Protein AF-A0A5E4D562-F1 (afdb_monomer_lite)

Structure (mmCIF, N/CA/C/O backbone):
data_AF-A0A5E4D562-F1
#
_entry.id   AF-A0A5E4D562-F1
#
loop_
_atom_site.group_PDB
_atom_site.id
_atom_site.type_symbol
_atom_site.label_atom_id
_atom_site.label_alt_id
_atom_site.label_comp_id
_atom_site.label_asym_id
_atom_site.label_entity_id
_atom_site.label_seq_id
_atom_site.pdbx_PDB_ins_code
_atom_site.Cartn_x
_atom_site.Cartn_y
_atom_site.Cartn_z
_atom_site.occupancy
_atom_site.B_iso_or_equiv
_atom_site.auth_seq_id
_atom_site.auth_comp_id
_atom_site.auth_asym_id
_atom_site.auth_atom_id
_atom_site.pdbx_PDB_model_num
ATOM 1 N N . GLY A 1 1 ? 6.284 13.423 9.615 1.00 39.03 1 GLY A N 1
ATOM 2 C CA . GLY A 1 1 ? 6.304 12.409 8.552 1.00 39.03 1 GLY A CA 1
ATOM 3 C C . GLY A 1 1 ? 6.096 11.071 9.214 1.00 39.03 1 GLY A C 1
ATOM 4 O O . GLY A 1 1 ? 6.886 10.721 10.070 1.00 39.03 1 GLY A O 1
ATOM 5 N N . GLY A 1 2 ? 4.983 10.372 9.038 1.00 45.25 2 GLY A N 1
ATOM 6 C CA . GLY A 1 2 ? 4.148 10.271 7.840 1.00 45.25 2 GLY A CA 1
ATOM 7 C C . GLY A 1 2 ? 4.270 8.887 7.190 1.00 45.25 2 GLY A C 1
ATOM 8 O O . GLY A 1 2 ? 3.702 8.672 6.134 1.00 45.25 2 GLY A O 1
ATOM 9 N N . GLN A 1 3 ? 5.008 7.947 7.796 1.00 55.72 3 GLN A N 1
ATOM 10 C CA . GLN A 1 3 ? 4.954 6.542 7.399 1.00 55.72 3 GLN A CA 1
ATOM 11 C C . GLN A 1 3 ? 3.579 5.977 7.764 1.00 55.72 3 GLN A C 1
ATOM 13 O O . GLN A 1 3 ? 3.326 5.596 8.907 1.00 55.72 3 GLN A O 1
ATOM 18 N N . THR A 1 4 ? 2.672 5.961 6.794 1.00 74.38 4 THR A N 1
ATOM 19 C CA . THR A 1 4 ? 1.384 5.279 6.912 1.00 74.38 4 THR A CA 1
ATOM 20 C C . THR A 1 4 ? 1.647 3.788 7.092 1.00 74.38 4 THR A C 1
ATOM 22 O O . THR A 1 4 ? 2.361 3.185 6.293 1.00 74.38 4 THR A O 1
ATOM 25 N N . ALA A 1 5 ? 1.067 3.174 8.126 1.00 81.75 5 ALA A N 1
ATOM 26 C CA . ALA A 1 5 ? 1.259 1.754 8.434 1.00 81.75 5 ALA A CA 1
ATOM 27 C C . ALA A 1 5 ? 0.983 0.831 7.231 1.00 81.75 5 ALA A C 1
ATOM 29 O O . ALA A 1 5 ? 1.639 -0.195 7.081 1.00 81.75 5 ALA A O 1
ATOM 30 N N . LEU A 1 6 ? 0.059 1.228 6.345 1.00 84.06 6 LEU A N 1
ATOM 31 C CA . LEU A 1 6 ? -0.269 0.505 5.112 1.00 84.06 6 LEU A CA 1
ATOM 32 C C . LEU A 1 6 ? 0.937 0.385 4.180 1.00 84.06 6 LEU A C 1
ATOM 34 O O . LEU A 1 6 ? 1.190 -0.659 3.594 1.00 84.06 6 LEU A O 1
ATOM 38 N N . LEU A 1 7 ? 1.690 1.469 4.073 1.00 82.38 7 LEU A N 1
ATOM 39 C CA . LEU A 1 7 ? 2.820 1.605 3.177 1.00 82.38 7 LEU A CA 1
ATOM 40 C C . LEU A 1 7 ? 3.998 0.755 3.663 1.00 82.38 7 LEU A C 1
ATOM 42 O O . LEU A 1 7 ? 4.640 0.086 2.866 1.00 82.38 7 LEU A O 1
ATOM 46 N N . LEU A 1 8 ? 4.196 0.686 4.985 1.00 85.00 8 LEU A N 1
ATOM 47 C CA . LEU A 1 8 ? 5.115 -0.272 5.603 1.00 85.00 8 LEU A CA 1
ATOM 48 C C . LEU A 1 8 ? 4.668 -1.716 5.350 1.00 85.00 8 LEU A C 1
ATOM 50 O O . LEU A 1 8 ? 5.491 -2.532 4.955 1.00 85.00 8 LEU A O 1
ATOM 54 N N . GLY A 1 9 ? 3.377 -2.019 5.521 1.00 87.88 9 GLY A N 1
ATOM 55 C CA . GLY A 1 9 ? 2.827 -3.346 5.232 1.00 87.88 9 GLY A CA 1
ATOM 56 C C . GLY A 1 9 ? 3.126 -3.798 3.801 1.00 87.88 9 GLY A C 1
ATOM 57 O O . GLY A 1 9 ? 3.594 -4.913 3.604 1.00 87.88 9 GLY A O 1
ATOM 58 N N . VAL A 1 10 ? 2.960 -2.907 2.820 1.00 87.25 10 VAL A N 1
ATOM 59 C CA . VAL A 1 10 ? 3.306 -3.186 1.417 1.00 87.25 10 VAL A CA 1
ATOM 60 C C . VAL A 1 10 ? 4.818 -3.311 1.206 1.00 87.25 10 VAL A C 1
ATOM 62 O O . VAL A 1 10 ? 5.258 -4.252 0.554 1.00 87.25 10 VAL A O 1
ATOM 65 N N . SER A 1 11 ? 5.632 -2.416 1.773 1.00 84.44 11 SER A N 1
ATOM 66 C CA . SER A 1 11 ? 7.098 -2.478 1.638 1.00 84.44 11 SER A CA 1
ATOM 67 C C . SER A 1 11 ? 7.706 -3.751 2.231 1.00 84.44 11 SER A C 1
ATOM 69 O O . SER A 1 11 ? 8.756 -4.197 1.774 1.00 84.44 11 SER A O 1
ATOM 71 N N . TYR A 1 12 ? 7.063 -4.334 3.244 1.00 87.56 12 TYR A N 1
ATOM 72 C CA . TYR A 1 12 ? 7.457 -5.614 3.837 1.00 87.56 12 TYR A CA 1
ATOM 73 C C . TYR A 1 12 ? 6.713 -6.819 3.250 1.00 87.56 12 TYR A C 1
ATOM 75 O O . TYR A 1 12 ? 6.889 -7.925 3.758 1.00 87.56 12 TYR A O 1
ATOM 83 N N . ASP A 1 13 ? 5.903 -6.619 2.209 1.00 86.75 13 ASP A N 1
ATOM 84 C CA . ASP A 1 13 ? 5.123 -7.667 1.544 1.00 86.75 13 ASP A CA 1
ATOM 85 C C . ASP A 1 13 ? 4.178 -8.429 2.503 1.00 86.75 13 ASP A C 1
ATOM 87 O O . ASP A 1 13 ? 3.919 -9.622 2.368 1.00 86.75 13 ASP A O 1
ATOM 91 N N . GLN A 1 14 ? 3.680 -7.738 3.536 1.00 89.19 14 GLN A N 1
ATOM 92 C CA . GLN A 1 14 ? 2.828 -8.306 4.582 1.00 89.19 14 GLN A CA 1
ATOM 93 C C . GLN A 1 14 ? 1.346 -8.158 4.238 1.00 89.19 14 GLN A C 1
ATOM 95 O O . GLN A 1 14 ? 0.653 -7.281 4.759 1.00 89.19 14 GLN A O 1
ATOM 100 N N . GLU A 1 15 ? 0.846 -9.052 3.392 1.00 89.25 15 GLU A N 1
ATOM 101 C CA . GLU A 1 15 ? -0.560 -9.089 2.965 1.00 89.25 15 GLU A CA 1
ATOM 102 C C . GLU A 1 15 ? -1.558 -9.102 4.129 1.00 89.25 15 GLU A C 1
ATOM 104 O O . GLU A 1 15 ? -2.506 -8.316 4.121 1.00 89.25 15 GLU A O 1
ATOM 109 N N . ASP A 1 16 ? -1.321 -9.919 5.161 1.00 90.00 16 ASP A N 1
ATOM 110 C CA . ASP A 1 16 ? -2.188 -9.988 6.348 1.00 90.00 16 ASP A CA 1
ATOM 111 C C . ASP A 1 16 ? -2.286 -8.630 7.058 1.00 90.00 16 ASP A C 1
ATOM 113 O O . ASP A 1 16 ? -3.365 -8.172 7.442 1.00 90.00 16 ASP A O 1
ATOM 117 N N . MET A 1 17 ? -1.149 -7.945 7.206 1.00 89.12 17 MET A N 1
ATOM 118 C CA . MET A 1 17 ? -1.091 -6.626 7.831 1.00 89.12 17 MET A CA 1
ATOM 119 C C . MET A 1 17 ? -1.822 -5.591 6.972 1.00 89.12 17 MET A C 1
ATOM 121 O O . MET A 1 17 ? -2.586 -4.779 7.498 1.00 89.12 17 MET A O 1
ATOM 125 N N . VAL A 1 18 ? -1.634 -5.646 5.651 1.00 88.12 18 VAL A N 1
ATOM 126 C CA . VAL A 1 18 ? -2.329 -4.782 4.693 1.00 88.12 18 VAL A CA 1
ATOM 127 C C . VAL A 1 18 ? -3.840 -5.011 4.760 1.00 88.12 18 VAL A C 1
ATOM 129 O O . VAL A 1 18 ? -4.580 -4.038 4.879 1.00 88.12 18 VAL A O 1
ATOM 132 N N . GLN A 1 19 ? -4.317 -6.258 4.801 1.00 88.25 19 GLN A N 1
ATOM 133 C CA . GLN A 1 19 ? -5.743 -6.576 4.960 1.00 88.25 19 GLN A CA 1
ATOM 134 C C . GLN A 1 19 ? -6.346 -5.991 6.238 1.00 88.25 19 GLN A C 1
ATOM 136 O O . GLN A 1 19 ? -7.435 -5.411 6.199 1.00 88.25 19 GLN A O 1
ATOM 141 N N . VAL A 1 20 ? -5.654 -6.128 7.372 1.00 88.62 20 VAL A N 1
ATOM 142 C CA . VAL A 1 20 ? -6.124 -5.578 8.652 1.00 88.62 20 VAL A CA 1
ATOM 143 C C . VAL A 1 20 ? -6.203 -4.053 8.582 1.00 88.62 20 VAL A C 1
ATOM 145 O O . VAL A 1 20 ? -7.195 -3.465 9.007 1.00 88.62 20 VAL A O 1
ATOM 148 N N . LEU A 1 21 ? -5.195 -3.401 8.005 1.00 87.00 21 LEU A N 1
ATOM 149 C CA . LEU A 1 21 ? -5.159 -1.944 7.875 1.00 87.00 21 LEU A CA 1
ATOM 150 C C . LEU A 1 21 ? -6.247 -1.421 6.934 1.00 87.00 21 LEU A C 1
ATOM 152 O O . LEU A 1 21 ? -6.921 -0.446 7.264 1.00 87.00 21 LEU A O 1
ATOM 156 N N . LEU A 1 22 ? -6.469 -2.100 5.811 1.00 83.69 22 LEU A N 1
ATOM 157 C CA . LEU A 1 22 ? -7.579 -1.822 4.903 1.00 83.69 22 LEU A CA 1
ATOM 158 C C . LEU A 1 22 ? -8.931 -1.998 5.612 1.00 83.69 22 LEU A C 1
ATOM 160 O O . LEU A 1 22 ? -9.788 -1.122 5.535 1.00 83.69 22 LEU A O 1
ATOM 164 N N . SER A 1 23 ? -9.092 -3.060 6.407 1.00 85.69 23 SER A N 1
ATOM 165 C CA . SER A 1 23 ? -10.304 -3.286 7.213 1.00 85.69 23 SER A CA 1
ATOM 166 C C . SER A 1 23 ? -10.550 -2.179 8.246 1.00 85.69 23 SER A C 1
ATOM 168 O O . SER A 1 23 ? -11.697 -1.882 8.578 1.00 85.69 23 SER A O 1
ATOM 170 N N . CYS A 1 24 ? -9.488 -1.524 8.716 1.00 86.31 24 CYS A N 1
ATOM 171 C CA . CYS A 1 24 ? -9.549 -0.356 9.595 1.00 86.31 24 CYS A CA 1
ATOM 172 C C . CYS A 1 24 ? -9.808 0.971 8.855 1.00 86.31 24 CYS A C 1
ATOM 174 O O . CYS A 1 24 ? -9.684 2.026 9.473 1.00 86.31 24 CYS A O 1
ATOM 176 N N . GLN A 1 25 ? -10.154 0.943 7.561 1.00 80.06 25 GLN A N 1
ATOM 177 C CA . GLN A 1 25 ? -10.333 2.132 6.717 1.00 80.06 25 GLN A CA 1
ATOM 178 C C . GLN A 1 25 ? -9.072 3.009 6.649 1.00 80.06 25 GLN A C 1
ATOM 180 O O . GLN A 1 25 ? -9.162 4.237 6.607 1.00 80.06 25 GLN A O 1
ATOM 185 N N . ALA A 1 26 ? -7.885 2.390 6.648 1.00 81.44 26 ALA A N 1
ATOM 186 C CA . ALA A 1 26 ? -6.638 3.126 6.481 1.00 81.44 26 ALA A CA 1
ATOM 187 C C . ALA A 1 26 ? -6.627 3.909 5.159 1.00 81.44 26 ALA A C 1
ATOM 189 O O . ALA A 1 26 ? -7.109 3.444 4.124 1.00 81.44 26 ALA A O 1
ATOM 190 N N . GLU A 1 27 ? -6.034 5.101 5.184 1.00 78.31 27 GLU A N 1
ATOM 191 C CA . GLU A 1 27 ? -5.900 5.931 3.992 1.00 78.31 27 GLU A CA 1
ATOM 192 C C . GLU A 1 27 ? -4.911 5.299 2.997 1.00 78.31 27 GLU A C 1
ATOM 194 O O . GLU A 1 27 ? -3.703 5.241 3.230 1.00 78.31 27 GLU A O 1
ATOM 199 N N . VAL A 1 28 ? -5.444 4.821 1.870 1.00 78.75 28 VAL A N 1
ATOM 200 C CA . VAL A 1 28 ? -4.692 4.113 0.817 1.00 78.75 28 VAL A CA 1
ATOM 201 C C . VAL A 1 28 ? -3.994 5.034 -0.186 1.00 78.75 28 VAL A C 1
ATOM 203 O O . VAL A 1 28 ? -3.043 4.617 -0.842 1.00 78.75 28 VAL A O 1
ATOM 206 N N . ASN A 1 29 ? -4.429 6.292 -0.280 1.00 76.75 29 ASN A N 1
ATOM 207 C CA . ASN A 1 29 ? -3.924 7.278 -1.247 1.00 76.75 29 ASN A CA 1
ATOM 208 C C . ASN A 1 29 ? -2.831 8.189 -0.660 1.00 76.75 29 ASN A C 1
ATOM 210 O O . ASN A 1 29 ? -2.616 9.299 -1.148 1.00 76.75 29 ASN A O 1
ATOM 214 N N . LEU A 1 30 ? -2.176 7.763 0.423 1.00 77.69 30 LEU A N 1
ATOM 215 C CA . LEU A 1 30 ? -1.121 8.538 1.072 1.00 77.69 30 LEU A CA 1
ATOM 216 C C . LEU A 1 30 ? 0.257 8.311 0.445 1.00 77.69 30 LEU A C 1
ATOM 218 O O . LEU A 1 30 ? 0.582 7.219 -0.024 1.00 77.69 30 LEU A O 1
ATOM 222 N N . LYS A 1 31 ? 1.075 9.366 0.536 1.00 77.38 31 LYS A N 1
ATOM 223 C CA . LYS A 1 31 ? 2.503 9.369 0.212 1.00 77.38 31 LYS A CA 1
ATOM 224 C C . LYS A 1 31 ? 3.370 8.749 1.276 1.00 77.38 31 LYS A C 1
ATOM 226 O O . LYS A 1 31 ? 3.174 9.052 2.450 1.00 77.38 31 LYS A O 1
ATOM 231 N N . ASP A 1 32 ? 4.446 8.097 0.857 1.00 75.44 32 ASP A N 1
ATOM 232 C CA . ASP A 1 32 ? 5.675 8.089 1.648 1.00 75.44 32 ASP A CA 1
ATOM 233 C C . ASP A 1 32 ? 6.513 9.366 1.450 1.00 75.44 32 ASP A C 1
ATOM 235 O O . ASP A 1 32 ? 6.141 10.291 0.723 1.00 75.44 32 ASP A O 1
ATOM 239 N N . HIS A 1 33 ? 7.667 9.425 2.117 1.00 72.38 33 HIS A N 1
ATOM 240 C CA . HIS A 1 33 ? 8.602 10.546 1.988 1.00 72.38 33 HIS A CA 1
ATOM 241 C C . HIS A 1 33 ? 9.217 10.687 0.588 1.00 72.38 33 HIS A C 1
ATOM 243 O O . HIS A 1 33 ? 9.648 11.779 0.234 1.00 72.38 33 HIS A O 1
ATOM 249 N N . ASN A 1 34 ? 9.222 9.620 -0.203 1.00 70.25 34 ASN A N 1
ATOM 250 C CA . ASN A 1 34 ? 9.701 9.594 -1.579 1.00 70.25 34 ASN A CA 1
ATOM 251 C C . ASN A 1 34 ? 8.567 9.893 -2.581 1.00 70.25 34 ASN A C 1
ATOM 253 O O . ASN A 1 34 ? 8.799 9.940 -3.786 1.00 70.25 34 ASN A O 1
ATOM 257 N N . GLY A 1 35 ? 7.333 10.074 -2.100 1.00 73.50 35 GLY A N 1
ATOM 258 C CA . GLY A 1 35 ? 6.146 10.200 -2.933 1.00 73.50 35 GLY A CA 1
ATOM 259 C C . GLY A 1 35 ? 5.563 8.859 -3.407 1.00 73.50 35 GLY A C 1
ATOM 260 O O . GLY A 1 35 ? 4.594 8.823 -4.150 1.00 73.50 35 GLY A O 1
ATOM 261 N N . PHE A 1 36 ? 6.054 7.702 -3.000 1.00 73.81 36 PHE A N 1
ATOM 262 C CA . PHE A 1 36 ? 5.446 6.460 -3.474 1.00 73.81 36 PHE A CA 1
ATOM 263 C C . PHE A 1 36 ? 4.166 6.128 -2.720 1.00 73.81 36 PHE A C 1
ATOM 265 O O . PHE A 1 36 ? 4.092 6.269 -1.499 1.00 73.81 36 PHE A O 1
ATOM 272 N N . TRP A 1 37 ? 3.124 5.740 -3.465 1.00 84.56 37 TRP A N 1
ATOM 273 C CA . TRP A 1 37 ? 1.866 5.250 -2.896 1.00 84.56 37 TRP A CA 1
ATOM 274 C C . TRP A 1 37 ? 1.982 3.747 -2.665 1.00 84.56 37 TRP A C 1
ATOM 276 O O . TRP A 1 37 ? 2.716 3.061 -3.383 1.00 84.56 37 TRP A O 1
ATOM 286 N N . ALA A 1 38 ? 1.176 3.216 -1.744 1.00 83.12 38 ALA A N 1
ATOM 287 C CA . ALA A 1 38 ? 1.074 1.778 -1.495 1.00 83.12 38 ALA A CA 1
ATOM 288 C C . ALA A 1 38 ? 0.862 0.971 -2.796 1.00 83.12 38 ALA A C 1
ATOM 290 O O . ALA A 1 38 ? 1.533 -0.031 -3.021 1.00 83.12 38 ALA A O 1
ATOM 291 N N . LEU A 1 39 ? 0.008 1.450 -3.709 1.00 84.19 39 LEU A N 1
ATOM 292 C CA . LEU A 1 39 ? -0.244 0.777 -4.990 1.00 84.19 39 LEU A CA 1
ATOM 293 C C . LEU A 1 39 ? 0.995 0.738 -5.899 1.00 84.19 39 LEU A C 1
ATOM 295 O O . LEU A 1 39 ? 1.274 -0.283 -6.523 1.00 84.19 39 LEU A O 1
ATOM 299 N N . VAL A 1 40 ? 1.763 1.830 -5.962 1.00 82.00 40 VAL A N 1
ATOM 300 C CA . VAL A 1 40 ? 2.986 1.894 -6.780 1.00 82.00 40 VAL A CA 1
ATOM 301 C C . VAL A 1 40 ? 4.045 0.935 -6.242 1.00 82.00 40 VAL A C 1
ATOM 303 O O . VAL A 1 40 ? 4.710 0.270 -7.034 1.00 82.00 40 VAL A O 1
ATOM 306 N N . LEU A 1 41 ? 4.173 0.822 -4.919 1.00 82.50 41 LEU A N 1
ATOM 307 C CA . LEU A 1 41 ? 5.107 -0.107 -4.281 1.00 82.50 41 LEU A CA 1
ATOM 308 C C . LEU A 1 41 ? 4.727 -1.568 -4.524 1.00 82.50 41 LEU A C 1
ATOM 310 O O . LEU A 1 41 ? 5.589 -2.347 -4.923 1.00 82.50 41 LEU A O 1
ATOM 314 N N . ALA A 1 42 ? 3.446 -1.918 -4.385 1.00 85.44 42 ALA A N 1
ATOM 315 C CA . ALA A 1 42 ? 2.957 -3.263 -4.689 1.00 85.44 42 ALA A CA 1
ATOM 316 C C . ALA A 1 42 ? 3.235 -3.642 -6.158 1.00 85.44 42 ALA A C 1
ATOM 318 O O . ALA A 1 42 ? 3.750 -4.723 -6.446 1.00 85.44 42 ALA A O 1
ATOM 319 N N . CYS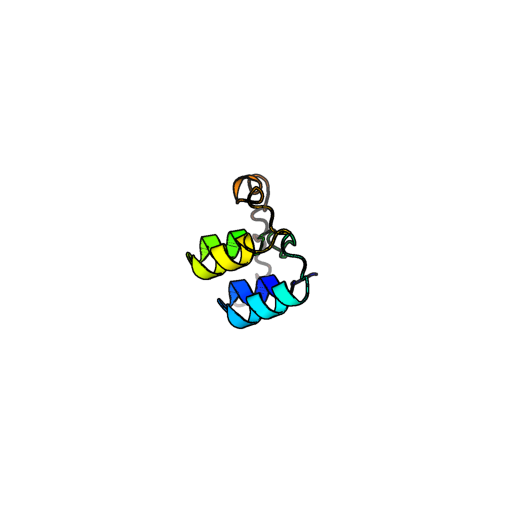 A 1 43 ? 3.001 -2.706 -7.088 1.00 84.69 43 CYS A N 1
ATOM 320 C CA . CYS A 1 43 ? 3.354 -2.872 -8.499 1.00 84.69 43 CYS A CA 1
ATOM 321 C C . CYS A 1 43 ? 4.870 -3.010 -8.721 1.00 84.69 43 CYS A C 1
ATOM 323 O O . CYS A 1 43 ? 5.289 -3.824 -9.539 1.00 84.69 43 CYS A O 1
ATOM 325 N N . HIS A 1 44 ? 5.694 -2.228 -8.016 1.00 82.88 44 HIS A N 1
ATOM 326 C CA . HIS A 1 44 ? 7.156 -2.284 -8.122 1.00 82.88 44 HIS A CA 1
ATOM 327 C C . HIS A 1 44 ? 7.720 -3.616 -7.615 1.00 82.88 44 HIS A C 1
ATOM 329 O O . HIS A 1 44 ? 8.659 -4.150 -8.198 1.00 82.88 44 HIS A O 1
ATOM 335 N N . HIS A 1 45 ? 7.129 -4.166 -6.554 1.00 83.00 45 HIS A N 1
ATOM 336 C CA . HIS A 1 45 ? 7.474 -5.485 -6.030 1.00 83.00 45 HIS A CA 1
ATOM 337 C C . HIS A 1 45 ? 6.999 -6.619 -6.949 1.00 83.00 45 HIS A C 1
ATOM 339 O O . HIS A 1 45 ? 7.523 -7.727 -6.878 1.00 83.00 45 HIS A O 1
ATOM 345 N N . GLY A 1 46 ? 6.031 -6.350 -7.831 1.00 84.81 46 GLY A N 1
ATOM 346 C CA . GLY A 1 46 ? 5.415 -7.366 -8.679 1.00 84.81 46 GLY A CA 1
ATOM 347 C C . GLY A 1 46 ? 4.471 -8.295 -7.913 1.00 84.81 46 GLY A C 1
ATOM 348 O O . GLY A 1 46 ? 4.113 -9.350 -8.435 1.00 84.81 46 GLY A O 1
ATOM 349 N N . ASN A 1 47 ? 4.058 -7.914 -6.699 1.00 87.25 47 ASN A N 1
ATOM 350 C CA . ASN A 1 47 ? 3.098 -8.683 -5.920 1.00 87.25 47 ASN A CA 1
ATOM 351 C C . ASN A 1 47 ? 1.672 -8.361 -6.397 1.00 87.25 47 ASN A C 1
ATOM 353 O O . ASN A 1 47 ? 1.059 -7.365 -6.003 1.00 87.25 47 ASN A O 1
ATOM 357 N N . ALA A 1 48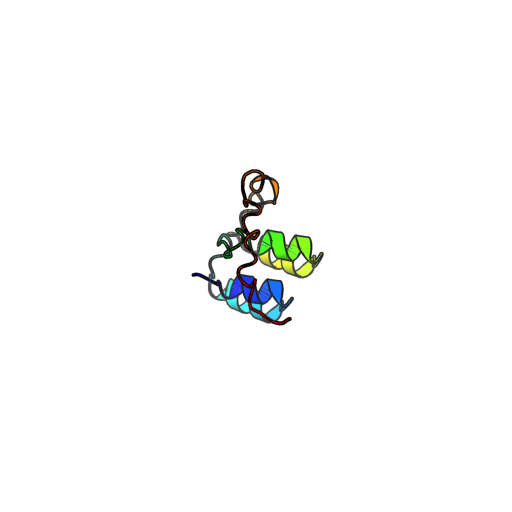 ? 1.152 -9.222 -7.273 1.00 88.12 48 ALA A N 1
ATOM 358 C CA . ALA A 1 48 ? -0.197 -9.101 -7.810 1.00 88.12 48 ALA A CA 1
ATOM 359 C C . ALA A 1 48 ? -1.281 -9.228 -6.727 1.00 88.12 48 ALA A C 1
ATOM 361 O O . ALA A 1 48 ? -2.307 -8.557 -6.832 1.00 88.12 48 ALA A O 1
ATOM 362 N N . ASP A 1 49 ? -1.057 -10.031 -5.685 1.00 89.69 49 ASP A N 1
ATOM 363 C CA . ASP A 1 49 ? -2.019 -10.240 -4.602 1.00 89.69 49 ASP A CA 1
ATOM 364 C C . ASP A 1 49 ? -2.194 -8.958 -3.775 1.00 89.69 49 ASP A C 1
ATOM 366 O O . ASP A 1 49 ? -3.324 -8.513 -3.545 1.00 89.69 49 ASP A O 1
ATOM 370 N N . LEU A 1 50 ? -1.096 -8.265 -3.449 1.00 88.38 50 LEU A N 1
ATOM 371 C CA . LEU A 1 50 ? -1.153 -6.934 -2.831 1.00 88.38 50 LEU A CA 1
ATOM 372 C C . LEU A 1 50 ? -1.816 -5.887 -3.729 1.00 88.38 50 LEU A C 1
ATOM 374 O O . LEU A 1 50 ? -2.599 -5.067 -3.243 1.00 88.38 50 LEU A O 1
ATOM 378 N N . VAL A 1 51 ? -1.529 -5.905 -5.033 1.00 87.62 51 VAL A N 1
ATOM 379 C CA . VAL A 1 51 ? -2.185 -5.006 -5.995 1.00 87.62 51 VAL A CA 1
ATOM 380 C C . VAL A 1 51 ? -3.693 -5.257 -6.007 1.00 87.62 51 VAL A C 1
ATOM 382 O O . VAL A 1 51 ? -4.473 -4.307 -5.928 1.00 87.62 51 VAL A O 1
ATOM 385 N N . HIS A 1 52 ? -4.119 -6.520 -6.041 1.00 88.06 52 HIS A N 1
ATOM 386 C CA . HIS A 1 52 ? -5.529 -6.888 -5.977 1.00 88.06 52 HIS A CA 1
ATOM 387 C C . HIS A 1 52 ? -6.178 -6.474 -4.655 1.00 88.06 52 HIS A C 1
ATOM 389 O O . HIS A 1 52 ? -7.290 -5.952 -4.683 1.00 88.06 52 HIS A O 1
ATOM 395 N N . LEU A 1 53 ? -5.495 -6.639 -3.519 1.00 87.56 53 LEU A N 1
ATOM 396 C CA . LEU A 1 53 ? -5.985 -6.208 -2.208 1.00 87.56 53 LEU A CA 1
ATOM 397 C C . LEU A 1 53 ? -6.207 -4.697 -2.130 1.00 87.56 53 LEU A C 1
ATOM 399 O O . LEU A 1 53 ? -7.247 -4.248 -1.648 1.00 87.56 53 LEU A O 1
ATOM 403 N N . LEU A 1 54 ? -5.252 -3.913 -2.628 1.00 85.69 54 LEU A N 1
ATOM 404 C CA . LEU A 1 54 ? -5.361 -2.458 -2.654 1.00 85.69 54 LEU A CA 1
ATOM 405 C C . LEU A 1 54 ? -6.486 -2.011 -3.595 1.00 85.69 54 LEU A C 1
ATOM 407 O O . LEU A 1 54 ? -7.334 -1.225 -3.184 1.00 85.69 54 LEU A O 1
ATOM 411 N N . LEU A 1 55 ? -6.552 -2.564 -4.811 1.00 84.69 55 LEU A N 1
ATOM 412 C CA . LEU A 1 55 ? -7.597 -2.250 -5.795 1.00 84.69 55 LEU A CA 1
ATOM 413 C C . LEU A 1 55 ? -8.997 -2.721 -5.377 1.00 84.69 55 LEU A C 1
ATOM 415 O O . LEU A 1 55 ? -9.991 -2.138 -5.805 1.00 84.69 55 LEU A O 1
ATOM 419 N N . ALA A 1 56 ? -9.095 -3.761 -4.546 1.00 85.38 56 ALA A N 1
ATOM 420 C CA . ALA A 1 56 ? -10.363 -4.193 -3.963 1.00 85.38 56 ALA A CA 1
ATOM 421 C C . ALA A 1 56 ? -10.936 -3.146 -2.996 1.00 85.38 56 ALA A C 1
ATOM 423 O O . ALA A 1 56 ? -12.142 -3.130 -2.738 1.00 85.38 56 ALA A O 1
ATOM 424 N N . HIS A 1 57 ? -10.093 -2.254 -2.474 1.00 82.19 57 HIS A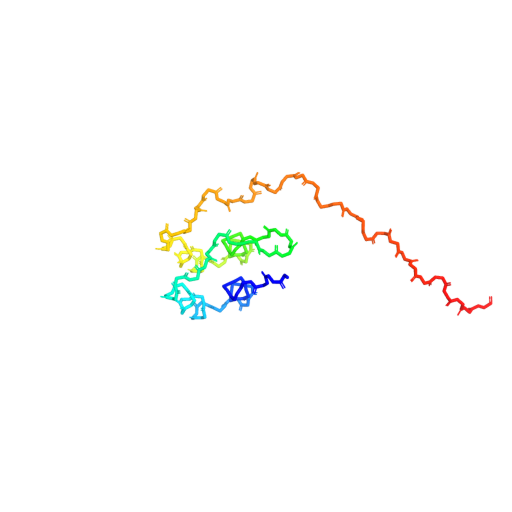 N 1
ATOM 425 C CA . HIS A 1 57 ? -10.534 -1.165 -1.628 1.00 82.19 57 HIS A CA 1
ATOM 4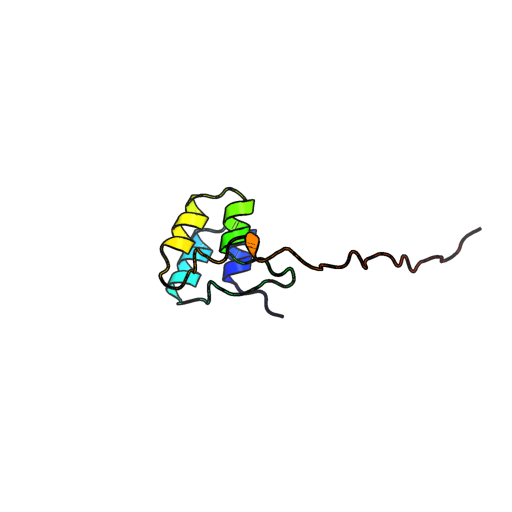26 C C . HIS A 1 57 ? -11.079 -0.013 -2.479 1.00 82.19 57 HIS A C 1
ATOM 428 O O . HIS A 1 57 ? -10.363 0.594 -3.267 1.00 82.19 57 HIS A O 1
ATOM 434 N N . SER A 1 58 ? -12.342 0.359 -2.269 1.00 69.38 58 SER A N 1
ATOM 435 C CA . SER A 1 58 ? -13.036 1.411 -3.035 1.00 69.38 58 SER A CA 1
ATOM 436 C C . SER A 1 58 ? -12.422 2.809 -2.900 1.00 69.38 58 SER A C 1
ATOM 438 O O . SER A 1 58 ? -12.679 3.681 -3.725 1.00 69.38 58 SER A O 1
ATOM 440 N N . ALA A 1 59 ? -11.610 3.023 -1.866 1.00 72.25 59 ALA A N 1
ATOM 441 C CA . ALA A 1 59 ? -10.841 4.249 -1.686 1.00 72.25 59 ALA A CA 1
ATOM 442 C C . ALA A 1 59 ? -9.562 4.291 -2.541 1.00 72.25 59 ALA A C 1
ATOM 444 O O . ALA A 1 59 ? -8.958 5.354 -2.637 1.00 72.25 59 ALA A O 1
ATOM 445 N N . CYS A 1 60 ? -9.122 3.169 -3.120 1.00 72.25 60 CYS A N 1
ATOM 446 C CA . CYS A 1 60 ? -7.886 3.106 -3.887 1.00 72.25 60 CYS A CA 1
ATOM 447 C C . CYS A 1 60 ? -8.116 3.686 -5.277 1.00 72.25 60 CYS A C 1
ATOM 449 O O . CYS A 1 60 ? -8.880 3.149 -6.080 1.00 72.25 60 CYS A O 1
ATOM 451 N N . ASP A 1 61 ? -7.457 4.804 -5.556 1.00 73.75 61 ASP A N 1
ATOM 452 C CA . ASP A 1 61 ? -7.525 5.415 -6.871 1.00 73.75 61 ASP A CA 1
ATOM 453 C C . ASP A 1 61 ? -6.497 4.752 -7.797 1.00 73.75 61 ASP A C 1
ATOM 455 O O . ASP A 1 61 ? -5.293 5.015 -7.742 1.00 73.75 61 ASP A O 1
ATOM 459 N N . SER A 1 62 ? -6.991 3.880 -8.680 1.00 69.31 62 SER A N 1
ATOM 460 C CA . SER A 1 62 ? -6.183 3.203 -9.697 1.00 69.31 62 SER A CA 1
ATOM 461 C C . SER A 1 62 ? -5.566 4.162 -10.720 1.00 69.31 62 SER A C 1
ATOM 463 O O . SER A 1 62 ? -4.708 3.745 -11.492 1.00 69.31 62 SER A O 1
ATOM 465 N N . SER A 1 63 ? -5.994 5.431 -10.767 1.00 67.00 63 SER A N 1
ATOM 466 C CA . SER A 1 63 ? -5.376 6.463 -11.604 1.00 67.00 63 SER A CA 1
ATOM 467 C C . SER A 1 63 ? -4.061 6.981 -11.018 1.00 67.00 63 SER A C 1
ATOM 469 O O . SER A 1 63 ? -3.276 7.602 -11.744 1.00 67.00 63 SER A O 1
ATOM 471 N N . LEU A 1 64 ? -3.784 6.725 -9.736 1.00 67.50 64 LEU A N 1
ATOM 472 C CA . LEU A 1 64 ? -2.557 7.135 -9.055 1.00 67.50 64 LEU A CA 1
ATOM 473 C C . LEU A 1 64 ? -1.395 6.178 -9.365 1.00 67.50 64 LEU A C 1
ATOM 475 O O . LEU A 1 64 ? -0.761 5.592 -8.488 1.00 67.50 64 LEU A O 1
ATOM 479 N N . THR A 1 65 ? -1.129 6.007 -10.655 1.00 62.75 65 THR A N 1
ATOM 480 C CA . THR A 1 65 ? 0.017 5.257 -11.167 1.00 62.75 65 THR A CA 1
ATOM 481 C C . THR A 1 65 ? 1.224 6.179 -11.332 1.00 62.75 65 THR A C 1
ATOM 483 O O . THR A 1 65 ? 1.094 7.405 -11.354 1.00 62.75 65 THR A O 1
ATOM 486 N N . ARG A 1 66 ? 2.416 5.585 -11.478 1.00 62.03 66 ARG A N 1
ATOM 487 C CA . ARG A 1 66 ? 3.731 6.248 -11.622 1.00 62.03 66 ARG A CA 1
ATOM 488 C C . ARG A 1 66 ? 3.761 7.452 -12.580 1.00 62.03 66 ARG A C 1
ATOM 490 O O . ARG A 1 66 ? 4.657 8.273 -12.464 1.00 62.03 66 ARG A O 1
ATOM 497 N N . SER A 1 67 ? 2.798 7.596 -13.490 1.00 55.62 67 SER A N 1
ATOM 498 C CA . SER A 1 67 ? 2.721 8.700 -14.454 1.00 55.62 67 SER A CA 1
ATOM 499 C C . SER A 1 67 ? 2.61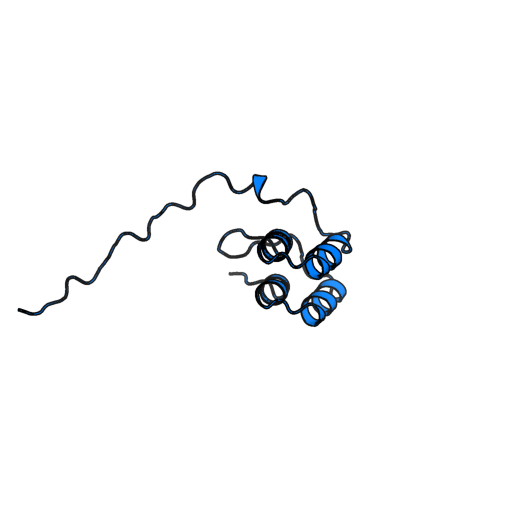5 10.108 -13.843 1.00 55.62 67 SER A C 1
ATOM 501 O O . SER A 1 67 ? 2.745 11.072 -14.591 1.00 55.62 67 SER A O 1
ATOM 503 N N . GLN A 1 68 ? 2.393 10.256 -12.531 1.00 53.19 68 GLN A N 1
ATOM 504 C CA . GLN A 1 68 ? 2.477 11.560 -11.846 1.00 53.19 68 GLN A CA 1
ATOM 505 C C . GLN A 1 68 ? 3.881 11.868 -11.274 1.00 53.19 68 GLN A C 1
ATOM 507 O O . GLN A 1 68 ? 4.112 12.969 -10.784 1.00 53.19 68 GLN A O 1
ATOM 512 N N . TYR A 1 69 ? 4.829 10.928 -11.373 1.00 52.09 69 TYR A N 1
ATOM 513 C CA . TYR A 1 69 ? 6.223 11.055 -10.931 1.00 52.09 69 TYR A CA 1
ATOM 514 C C . TYR A 1 69 ? 7.138 11.347 -12.120 1.00 52.09 69 TYR A C 1
ATOM 516 O O . TYR A 1 69 ? 7.834 10.459 -12.612 1.00 52.09 69 TYR A O 1
ATOM 524 N N . GLY A 1 70 ? 7.077 12.580 -12.622 1.00 48.50 70 GLY A N 1
ATOM 525 C CA . GLY A 1 70 ? 7.885 13.029 -13.757 1.00 48.50 70 GLY A CA 1
ATOM 526 C C . GLY A 1 70 ?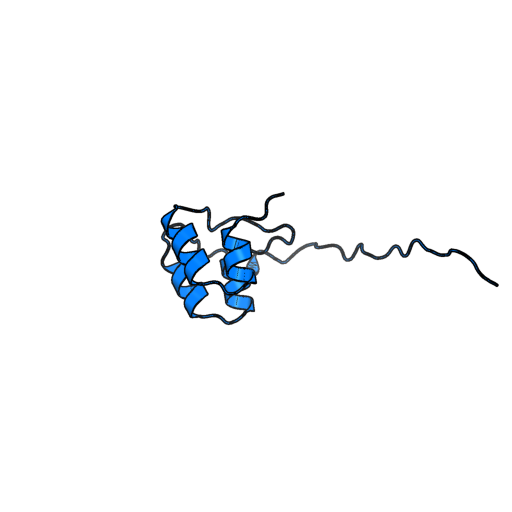 8.896 14.134 -13.462 1.00 48.50 70 GLY A C 1
ATOM 527 O O . GLY A 1 70 ? 9.804 14.310 -14.260 1.00 48.50 70 GLY A O 1
ATOM 528 N N . GLU A 1 71 ? 8.790 14.888 -12.368 1.00 47.25 71 GLU A N 1
ATOM 529 C CA . GLU A 1 71 ? 9.531 16.154 -12.267 1.00 47.25 71 GLU A CA 1
ATOM 530 C C . GLU A 1 71 ? 10.096 16.339 -10.845 1.00 47.25 71 GLU A C 1
ATOM 532 O O . GLU A 1 71 ? 9.337 16.379 -9.879 1.00 47.25 71 GLU A O 1
ATOM 537 N N . HIS A 1 72 ? 11.426 16.448 -10.745 1.00 51.41 72 HIS A N 1
ATOM 538 C CA . HIS A 1 72 ? 12.223 16.841 -9.572 1.00 51.41 72 HIS A CA 1
ATOM 539 C C . HIS A 1 72 ? 12.126 15.980 -8.302 1.00 51.41 72 HIS A C 1
ATOM 541 O O . HIS A 1 72 ? 11.495 16.362 -7.320 1.00 51.41 72 HIS A O 1
ATOM 547 N N . ILE A 1 73 ? 12.885 14.881 -8.250 1.00 49.91 73 ILE A N 1
ATOM 548 C CA . ILE A 1 73 ? 13.702 14.663 -7.050 1.00 49.91 73 ILE A CA 1
ATOM 549 C C . ILE A 1 73 ? 15.111 15.024 -7.477 1.00 49.91 73 ILE A C 1
ATOM 551 O O . ILE A 1 73 ? 15.756 14.266 -8.196 1.00 49.91 73 ILE A O 1
ATOM 555 N N . ASP A 1 74 ? 15.504 16.240 -7.123 1.00 49.72 74 ASP A N 1
ATOM 556 C CA . ASP A 1 74 ? 16.852 16.731 -7.312 1.00 49.72 74 ASP A CA 1
ATOM 557 C C . ASP A 1 74 ? 17.836 15.745 -6.682 1.00 49.72 74 ASP A C 1
ATOM 559 O O . ASP A 1 74 ? 17.703 15.343 -5.521 1.00 49.72 74 ASP A O 1
ATOM 563 N N . ASP A 1 75 ? 18.812 15.357 -7.494 1.00 48.69 75 ASP A N 1
ATOM 564 C CA . ASP A 1 75 ? 20.011 14.598 -7.163 1.00 48.69 75 ASP A CA 1
ATOM 565 C C . ASP A 1 75 ? 20.933 15.352 -6.167 1.00 48.69 75 ASP A C 1
ATOM 567 O O . ASP A 1 75 ? 22.149 15.183 -6.185 1.00 48.69 75 ASP A O 1
ATOM 571 N N . ASP A 1 76 ? 20.389 16.147 -5.238 1.00 51.09 76 ASP A N 1
ATOM 572 C CA . ASP A 1 76 ? 21.145 16.885 -4.216 1.00 51.09 76 ASP A CA 1
ATOM 573 C C . ASP A 1 76 ? 21.462 15.987 -3.004 1.00 51.09 76 ASP A C 1
ATOM 575 O O . ASP A 1 76 ? 21.142 16.268 -1.845 1.00 51.09 76 ASP A O 1
ATOM 579 N N . LYS A 1 77 ? 22.115 14.855 -3.279 1.00 54.53 77 LYS A N 1
ATOM 580 C CA . LYS A 1 77 ? 23.027 14.214 -2.320 1.00 54.53 77 LYS A CA 1
ATOM 581 C C . LYS A 1 77 ? 24.456 14.206 -2.861 1.00 54.53 77 LYS A C 1
ATOM 583 O O . LYS A 1 77 ? 25.188 13.245 -2.646 1.00 54.53 77 LYS A O 1
ATOM 588 N N . ASP A 1 78 ? 24.858 15.283 -3.521 1.00 54.69 78 ASP A N 1
ATOM 589 C CA . ASP A 1 78 ? 26.261 15.680 -3.575 1.00 54.69 78 ASP A CA 1
ATOM 590 C C . ASP A 1 78 ? 26.456 16.828 -2.582 1.00 54.69 78 ASP A C 1
ATOM 592 O O . ASP A 1 78 ? 26.252 17.987 -2.901 1.00 54.69 78 ASP A O 1
ATOM 596 N N . ASP A 1 79 ? 26.812 16.480 -1.349 1.00 53.94 79 ASP A N 1
ATOM 597 C CA . ASP A 1 79 ? 27.907 17.171 -0.673 1.00 53.94 79 ASP A CA 1
ATOM 598 C C . ASP A 1 79 ? 28.511 16.197 0.339 1.00 53.94 79 ASP A C 1
ATOM 600 O O . ASP A 1 79 ? 27.978 15.890 1.408 1.00 53.94 79 ASP A O 1
ATOM 604 N N . LYS A 1 80 ? 29.625 15.610 -0.102 1.00 59.06 80 LYS A N 1
ATOM 605 C CA . LYS A 1 80 ? 30.569 14.872 0.725 1.00 59.06 80 LYS A CA 1
ATOM 606 C C . LYS A 1 80 ? 31.270 15.872 1.639 1.00 59.06 80 LYS A C 1
ATOM 608 O O . LYS A 1 80 ? 32.396 16.272 1.363 1.00 59.06 80 LYS A O 1
ATOM 613 N N . ASP A 1 81 ? 30.631 16.233 2.737 1.00 62.00 81 ASP A N 1
ATOM 614 C CA . ASP A 1 81 ? 31.359 16.778 3.875 1.00 62.00 81 ASP A CA 1
ATOM 615 C C . ASP A 1 81 ? 31.995 15.606 4.627 1.00 62.00 81 ASP A C 1
ATOM 617 O O . ASP A 1 81 ? 31.342 14.958 5.438 1.00 62.00 81 ASP A O 1
ATOM 621 N N . ASP A 1 82 ? 33.239 15.276 4.272 1.00 59.41 82 ASP A N 1
ATOM 622 C CA . ASP A 1 82 ? 34.268 14.820 5.220 1.00 59.41 82 ASP A CA 1
ATOM 623 C C . ASP A 1 82 ? 35.631 14.715 4.504 1.00 59.41 82 ASP A C 1
ATOM 625 O O . ASP A 1 82 ? 36.255 13.657 4.404 1.00 59.41 82 ASP A O 1
ATOM 629 N N . ASP A 1 83 ? 36.137 15.862 4.036 1.00 58.69 83 ASP A N 1
ATOM 630 C CA . ASP A 1 83 ? 37.583 16.108 4.036 1.00 58.69 83 ASP A CA 1
ATOM 631 C C . ASP A 1 83 ? 38.025 16.285 5.502 1.00 58.69 83 ASP A C 1
ATOM 633 O O . ASP A 1 83 ? 38.232 17.395 5.993 1.00 58.69 83 ASP A O 1
ATOM 637 N N . ASN A 1 84 ? 38.147 15.175 6.234 1.00 62.59 84 ASN A N 1
ATOM 638 C CA . ASN A 1 84 ? 38.811 15.151 7.532 1.00 62.59 84 ASN A CA 1
ATOM 639 C C . ASN A 1 84 ? 39.991 14.175 7.499 1.00 62.59 84 ASN A C 1
ATOM 641 O O . ASN A 1 84 ? 39.848 12.989 7.773 1.00 62.59 84 ASN A O 1
ATOM 645 N N . ASN A 1 85 ? 41.151 14.754 7.179 1.00 63.56 85 ASN A N 1
ATOM 646 C CA . ASN A 1 85 ? 42.434 14.520 7.838 1.00 63.56 85 ASN A CA 1
ATOM 647 C C . ASN A 1 85 ? 42.923 13.065 7.963 1.00 63.56 85 ASN A C 1
ATOM 649 O O . ASN A 1 85 ? 42.506 12.344 8.861 1.00 63.56 85 ASN A O 1
ATOM 653 N N . GLU A 1 86 ? 43.933 12.712 7.164 1.00 54.88 86 GLU A N 1
ATOM 654 C CA . GLU A 1 86 ? 45.267 12.332 7.670 1.00 54.88 86 GLU A CA 1
ATOM 655 C C . GLU A 1 86 ? 46.184 11.962 6.491 1.00 54.88 86 GLU A C 1
ATOM 657 O O . GLU A 1 86 ? 46.030 10.891 5.903 1.00 54.88 86 GLU A O 1
ATOM 662 N N . ASN A 1 87 ? 47.117 12.860 6.134 1.00 47.44 87 ASN A N 1
ATOM 663 C CA . ASN A 1 87 ? 48.566 12.587 6.050 1.00 47.44 87 ASN A CA 1
ATOM 664 C C . ASN A 1 87 ? 49.363 13.842 5.650 1.00 47.44 87 ASN A C 1
ATOM 666 O O . ASN A 1 87 ? 49.172 14.333 4.515 1.00 47.44 87 ASN A O 1
#

Foldseek 3Di:
DFPFQLLVCLLVVPPVSNLVCVVVVGQQCGADPVGDTSLQSCVVVVPVSSNCSLVVRPNRDPVPYCVVVDDDPDPPPPDPPDPDDDD

InterPro domains:
  IPR002110 Ankyrin repeat [PF12796] (9-61)
  IPR002110 Ankyrin repeat [PS50088] (1-33)
  IPR002110 Ankyrin repeat [SM00248] (1-30)
  IPR002110 Ankyrin repeat [SM00248] (34-64)
  IPR036770 Ankyrin repeat-containing domain superfamily [G3DSA:1.25.40.20] (1-81)
  IPR036770 Ankyrin repeat-containing domain superfamily [SSF48403] (2-60)
  IPR047184 KN motif and ankyrin repeat domain-containing protein 1-4 [PTHR24168] (2-67)

pLDDT: mean 73.66, std 14.3, range [39.03, 90.0]

Organism: Marmota monax (NCBI:txid9995)

Sequence (87 aa):
GGQTALLLGVSYDQEDMVQVLLSCQAEVNLKDHNGFWALVLACHHGNADLVHLLLAHSACDSSLTRSQYGEHIDDDKDDKDDDNNEN

Radius of gyration: 17.01 Å; chains: 1; bounding box: 62×27×24 Å

Secondary structure (DSSP, 8-state):
----HHHHHHHTT-HHHHHHHHHTT--TT-B-TTS-BHHHHHHHHT-HHHHHHHHHSTT--TT-SGGG--S----------------